Protein AF-0000000076062239 (afdb_homodimer)

pLDDT: mean 83.98, std 13.93, range [42.31, 97.19]

Foldseek 3Di:
DDPVVVLVVVQQVQAAPPVRHGADQWKAFPVGHIHHDPVDDDQADPPPGDGDDDSVGIDGDVVSVVVSVVSCVVVVVD/DDPVVVLVVVQQVQAAPPVRHGEDQWKAFPVGHIHHDPVDDDQADPPPGHGDDDSVGIDGDVVSVVVSVVSCVVVVVD

Organism: Dicentrarchus labrax (NCBI:txid13489)

Radius of gyration: 16.02 Å; Cα contacts (8 Å, |Δi|>4): 212; chains: 2; bounding box: 34×44×34 Å

Secondary structure (DSSP, 8-state):
--HHHHHHHHHHHTB-TTT-SB-SSEEE-TTS-EEE--S---SB-TTT--B---GGG-EE-HHHHHHHHHHHHHHHT-/--HHHHHHHHHHHTB-TTT-SB-SSEEE-TTS-EEE--S---SB-TTT--B---GGG-EE-HHHHHHHHHHHHHHHT-

Nearest PDB structures (foldseek):
  8a58-assembly1_C  TM=8.458E-01  e=6.962E-06  Homo sapiens
  6yxe-assembly1_A-3  TM=8.159E-01  e=4.976E-06  Homo sapiens
  4tkp-assembly1_B  TM=8.690E-01  e=1.559E-05  Macaca mulatta
  6fga-assembly1_E  TM=8.391E-01  e=1.667E-05  Homo sapiens
  5eya-assembly1_G  TM=7.664E-01  e=1.191E-05  Homo sapiens

Structure (mmCIF, N/CA/C/O backbone):
data_AF-0000000076062239-model_v1
#
loop_
_entity.id
_entity.type
_entity.pdbx_description
1 polymer 'RING-type domain-containing protein'
#
loop_
_atom_site.group_PDB
_atom_site.id
_atom_site.type_symbol
_atom_site.label_atom_id
_atom_site.label_alt_id
_atom_site.label_comp_id
_atom_site.label_asym_id
_atom_site.label_entity_id
_atom_site.label_seq_id
_atom_site.pdbx_PDB_ins_code
_atom_site.Cartn_x
_atom_site.Cartn_y
_atom_site.Cartn_z
_atom_site.occupancy
_atom_site.B_iso_or_equiv
_atom_site.auth_seq_id
_atom_site.auth_comp_id
_atom_site.auth_asym_id
_atom_site.auth_atom_id
_atom_site.pdbx_PDB_model_num
ATOM 1 N N . MET A 1 1 ? 0.664 -15.492 -21.109 1 43.06 1 MET A N 1
ATOM 2 C CA . MET A 1 1 ? 1.65 -15.031 -20.141 1 43.06 1 MET A CA 1
ATOM 3 C C . MET A 1 1 ? 1.741 -15.992 -18.969 1 43.06 1 MET A C 1
ATOM 5 O O . MET A 1 1 ? 0.734 -16.281 -18.312 1 43.06 1 MET A O 1
ATOM 9 N N . SER A 1 2 ? 2.752 -16.781 -18.719 1 51.94 2 SER A N 1
ATOM 10 C CA . SER A 1 2 ? 2.834 -17.891 -17.766 1 51.94 2 SER A CA 1
ATOM 11 C C . SER A 1 2 ? 2.561 -17.422 -16.344 1 51.94 2 SER A C 1
ATOM 13 O O . SER A 1 2 ? 2.707 -16.234 -16.047 1 51.94 2 SER A O 1
ATOM 15 N N . LEU A 1 3 ? 1.841 -18.156 -15.703 1 58.84 3 LEU A N 1
ATOM 16 C CA . LEU A 1 3 ? 1.597 -18.016 -14.273 1 58.84 3 LEU A CA 1
ATOM 17 C C . LEU A 1 3 ? 2.795 -17.391 -13.578 1 58.84 3 LEU A C 1
ATOM 19 O O . LEU A 1 3 ? 2.629 -16.531 -12.695 1 58.84 3 LEU A O 1
ATOM 23 N N . SER A 1 4 ? 3.988 -17.766 -14.336 1 67.62 4 SER A N 1
ATOM 24 C CA . SER A 1 4 ? 5.234 -17.328 -13.711 1 67.62 4 SER A CA 1
ATOM 25 C C . SER A 1 4 ? 5.449 -15.828 -13.898 1 67.62 4 SER A C 1
ATOM 27 O O . SER A 1 4 ? 5.922 -15.148 -12.992 1 67.62 4 SER A O 1
ATOM 29 N N . LYS A 1 5 ? 4.891 -15.367 -15.109 1 75.12 5 LYS A N 1
ATOM 30 C CA . LYS A 1 5 ? 5.148 -13.961 -15.406 1 75.12 5 LYS A CA 1
ATOM 31 C C . LYS A 1 5 ? 4.273 -13.047 -14.547 1 75.12 5 LYS A C 1
ATOM 33 O O . LYS A 1 5 ? 4.727 -12 -14.078 1 75.12 5 LYS A O 1
ATOM 38 N N . GLN A 1 6 ? 3.121 -13.523 -14.312 1 71.94 6 GLN A N 1
ATOM 39 C CA . GLN A 1 6 ? 2.182 -12.719 -13.539 1 71.94 6 GLN A CA 1
ATOM 40 C C . GLN A 1 6 ? 2.645 -12.578 -12.094 1 71.94 6 GLN A C 1
ATOM 42 O O . GLN A 1 6 ? 2.588 -11.484 -11.516 1 71.94 6 GLN A O 1
ATOM 47 N N . GLU A 1 7 ? 3.104 -13.703 -11.633 1 78.12 7 GLU A N 1
ATOM 48 C CA . GLU A 1 7 ? 3.625 -13.672 -10.273 1 78.12 7 GLU A CA 1
ATOM 49 C C . GLU A 1 7 ? 4.844 -12.758 -10.164 1 78.12 7 GLU A C 1
ATOM 51 O O . GLU A 1 7 ? 5.031 -12.078 -9.156 1 78.12 7 GLU A O 1
ATOM 56 N N . GLU A 1 8 ? 5.566 -12.742 -11.242 1 85.06 8 GLU A N 1
ATOM 57 C CA . GLU A 1 8 ? 6.766 -11.906 -11.266 1 85.06 8 GLU A CA 1
ATOM 58 C C . GLU A 1 8 ? 6.406 -10.43 -11.266 1 85.06 8 GLU A C 1
ATOM 60 O O . GLU A 1 8 ? 7.109 -9.617 -10.656 1 85.06 8 GLU A O 1
ATOM 65 N N . GLN A 1 9 ? 5.438 -10.117 -11.953 1 85.94 9 GLN A N 1
ATOM 66 C CA . GLN A 1 9 ? 4.996 -8.727 -11.977 1 85.94 9 GLN A CA 1
ATOM 67 C C . GLN A 1 9 ? 4.551 -8.266 -10.594 1 85.94 9 GLN A C 1
ATOM 69 O O . GLN A 1 9 ? 4.875 -7.152 -10.172 1 85.94 9 GLN A O 1
ATOM 74 N N . LEU A 1 10 ? 3.82 -9.117 -9.945 1 89.31 10 LEU A N 1
ATOM 75 C CA . LEU A 1 10 ? 3.377 -8.781 -8.602 1 89.31 10 LEU A CA 1
ATOM 76 C C . LEU A 1 10 ? 4.562 -8.68 -7.645 1 89.31 10 LEU A C 1
ATOM 78 O O . LEU A 1 10 ? 4.625 -7.762 -6.82 1 89.31 10 LEU A O 1
ATOM 82 N N . ALA A 1 11 ? 5.469 -9.57 -7.746 1 91.12 11 ALA A N 1
ATOM 83 C CA . ALA A 1 11 ? 6.672 -9.539 -6.918 1 91.12 11 ALA A CA 1
ATOM 84 C C . ALA A 1 11 ? 7.441 -8.234 -7.121 1 91.12 11 ALA A C 1
ATOM 86 O O . ALA A 1 11 ? 7.973 -7.664 -6.168 1 91.12 11 ALA A O 1
ATOM 87 N N . TYR A 1 12 ? 7.5 -7.848 -8.328 1 93 12 TYR A N 1
ATOM 88 C CA . TYR A 1 12 ? 8.172 -6.59 -8.641 1 93 12 TYR A CA 1
ATOM 89 C C . TYR A 1 12 ? 7.527 -5.426 -7.906 1 93 12 TYR A C 1
ATOM 91 O O . TYR A 1 12 ? 8.219 -4.609 -7.293 1 93 12 TYR A O 1
ATOM 99 N N . GLU A 1 13 ? 6.215 -5.367 -7.918 1 94.06 13 GLU A N 1
ATOM 100 C CA . GLU A 1 13 ? 5.496 -4.285 -7.254 1 94.06 13 GLU A CA 1
ATOM 101 C C . GLU A 1 13 ? 5.648 -4.363 -5.738 1 94.06 13 GLU A C 1
ATOM 103 O O . GLU A 1 13 ? 5.504 -3.359 -5.039 1 94.06 13 GLU A O 1
ATOM 108 N N . LEU A 1 14 ? 5.996 -5.527 -5.281 1 95.94 14 LEU A N 1
ATOM 109 C CA . LEU A 1 14 ? 6.094 -5.73 -3.838 1 95.94 14 LEU A CA 1
ATOM 110 C C . LEU A 1 14 ? 7.547 -5.688 -3.381 1 95.94 14 LEU A C 1
ATOM 112 O O . LEU A 1 14 ? 7.848 -6.008 -2.229 1 95.94 14 LEU A O 1
ATOM 116 N N . SER A 1 15 ? 8.422 -5.27 -4.219 1 96.44 15 SER A N 1
ATOM 117 C CA . SER A 1 15 ? 9.836 -5.203 -3.873 1 96.44 15 SER A CA 1
ATOM 118 C C . SER A 1 15 ? 10.289 -3.764 -3.652 1 96.44 15 SER A C 1
ATOM 120 O O . SER A 1 15 ? 9.867 -2.859 -4.375 1 96.44 15 SER A O 1
ATOM 122 N N . CYS A 1 16 ? 11.07 -3.596 -2.764 1 96.56 16 CYS A N 1
ATOM 123 C CA . CYS A 1 16 ? 11.68 -2.309 -2.459 1 96.56 16 CYS A CA 1
ATOM 124 C C . CYS A 1 16 ? 12.641 -1.889 -3.564 1 96.56 16 CYS A C 1
ATOM 126 O O . CYS A 1 16 ? 13.492 -2.676 -3.986 1 96.56 16 CYS A O 1
ATOM 128 N N . PRO A 1 17 ? 12.539 -0.678 -3.984 1 94.31 17 PRO A N 1
ATOM 129 C CA . PRO A 1 17 ? 13.422 -0.233 -5.062 1 94.31 17 PRO A CA 1
ATOM 130 C C . PRO A 1 17 ? 14.867 -0.071 -4.609 1 94.31 17 PRO A C 1
ATOM 132 O O . PRO A 1 17 ? 15.773 0.023 -5.441 1 94.31 17 PRO A O 1
ATOM 135 N N . ILE A 1 18 ? 15.102 -0.038 -3.406 1 92.44 18 ILE A N 1
ATOM 136 C CA . ILE A 1 18 ? 16.453 0.207 -2.895 1 92.44 18 ILE A CA 1
ATOM 137 C C . ILE A 1 18 ? 17.156 -1.122 -2.662 1 92.44 18 ILE A C 1
ATOM 139 O O . ILE A 1 18 ? 18.25 -1.349 -3.188 1 92.44 18 ILE A O 1
ATOM 143 N N . CYS A 1 19 ? 1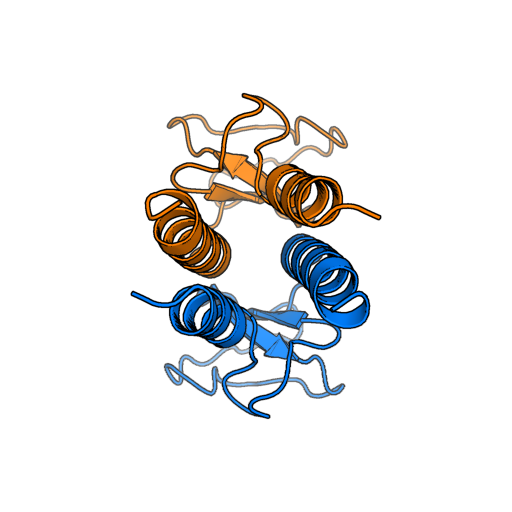6.562 -2.012 -1.887 1 93.44 19 CYS A N 1
ATOM 144 C CA . CYS A 1 19 ? 17.25 -3.246 -1.534 1 93.44 19 CYS A CA 1
ATOM 145 C C . CYS A 1 19 ? 16.891 -4.367 -2.506 1 93.44 19 CYS A C 1
ATOM 147 O O . CYS A 1 19 ? 17.547 -5.414 -2.516 1 93.44 19 CYS A O 1
ATOM 149 N N . LEU A 1 20 ? 15.836 -4.184 -3.262 1 94.31 20 LEU A N 1
ATOM 150 C CA . LEU A 1 20 ? 15.375 -5.09 -4.312 1 94.31 20 LEU A CA 1
ATOM 151 C C . LEU A 1 20 ? 14.844 -6.387 -3.715 1 94.31 20 LEU A C 1
ATOM 153 O O . LEU A 1 20 ? 14.812 -7.418 -4.391 1 94.31 20 LEU A O 1
ATOM 157 N N . GLN A 1 21 ? 14.453 -6.383 -2.49 1 95.81 21 GLN A N 1
ATOM 158 C CA . GLN A 1 21 ? 13.75 -7.461 -1.809 1 95.81 21 GLN A CA 1
ATOM 159 C C . GLN A 1 21 ? 12.312 -7.059 -1.476 1 95.81 21 GLN A C 1
ATOM 161 O O . GLN A 1 21 ? 11.953 -5.883 -1.571 1 95.81 21 GLN A O 1
ATOM 166 N N . LEU A 1 22 ? 11.555 -8.102 -1.132 1 96 22 LEU A N 1
ATOM 167 C CA . LEU A 1 22 ? 10.234 -7.77 -0.624 1 96 22 LEU A CA 1
ATOM 168 C C . LEU A 1 22 ? 10.328 -6.793 0.544 1 96 22 LEU A C 1
ATOM 170 O O . LEU A 1 22 ? 11.203 -6.93 1.402 1 96 22 LEU A O 1
ATOM 174 N N . TYR A 1 23 ? 9.391 -5.867 0.479 1 96.31 23 TYR A N 1
ATOM 175 C CA . TYR A 1 23 ? 9.414 -4.84 1.515 1 96.31 23 TYR A CA 1
ATOM 176 C C . TYR A 1 23 ? 9.422 -5.469 2.904 1 96.31 23 TYR A C 1
ATOM 178 O O . TYR A 1 23 ? 8.7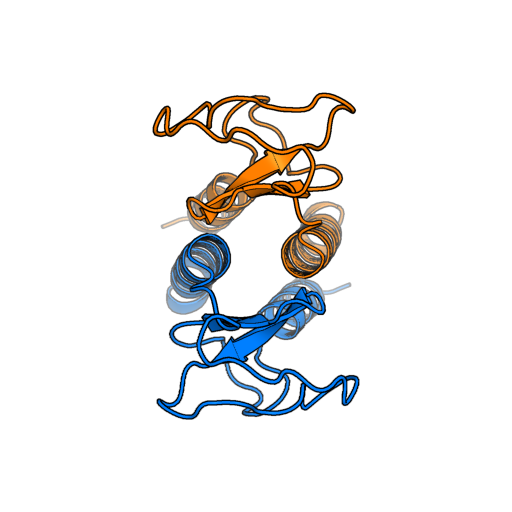19 -6.441 3.158 1 96.31 23 TYR A O 1
ATOM 186 N N . SER A 1 24 ? 10.289 -4.91 3.742 1 94.56 24 SER A N 1
ATOM 187 C CA . SER A 1 24 ? 10.328 -5.215 5.168 1 94.56 24 SER A CA 1
ATOM 188 C C . SER A 1 24 ? 10.117 -3.959 6.008 1 94.56 24 SER A C 1
ATOM 190 O O . SER A 1 24 ? 10.93 -3.031 5.957 1 94.56 24 SER A O 1
ATOM 192 N N . ASP A 1 25 ? 8.945 -3.992 6.754 1 93.88 25 ASP A N 1
ATOM 193 C CA . ASP A 1 25 ? 8.57 -2.824 7.543 1 93.88 25 ASP A CA 1
ATOM 194 C C . ASP A 1 25 ? 8.562 -1.56 6.688 1 93.88 25 ASP A C 1
ATOM 196 O O . ASP A 1 25 ? 9.305 -0.614 6.961 1 93.88 25 ASP A O 1
ATOM 200 N N . PRO A 1 26 ? 7.734 -1.536 5.68 1 94.94 26 PRO A N 1
ATOM 201 C CA . PRO A 1 26 ? 7.777 -0.429 4.723 1 94.94 26 PRO A CA 1
ATOM 202 C C . PRO A 1 26 ? 7.258 0.881 5.312 1 94.94 26 PRO A C 1
ATOM 204 O O . PRO A 1 26 ? 6.359 0.87 6.156 1 94.94 26 PRO A O 1
ATOM 207 N N . VAL A 1 27 ? 7.84 1.954 4.863 1 92.56 27 VAL A N 1
ATOM 208 C CA . VAL A 1 27 ? 7.418 3.311 5.195 1 92.56 27 VAL A CA 1
ATOM 209 C C . VAL A 1 27 ? 7.141 4.094 3.916 1 92.56 27 VAL A C 1
ATOM 211 O O . VAL A 1 27 ? 7.613 3.725 2.838 1 92.56 27 VAL A O 1
ATOM 214 N N . VAL A 1 28 ? 6.277 5.082 4.078 1 91.25 28 VAL A N 1
ATOM 215 C CA . VAL A 1 28 ? 5.953 5.93 2.938 1 91.25 28 VAL A CA 1
ATOM 216 C C . VAL A 1 28 ? 6.367 7.371 3.232 1 91.25 28 VAL A C 1
ATOM 218 O O . VAL A 1 28 ? 6.191 7.859 4.352 1 91.25 28 VAL A O 1
ATOM 221 N N . LEU A 1 29 ? 6.969 7.996 2.188 1 88.69 29 LEU A N 1
ATOM 222 C CA . LEU A 1 29 ? 7.328 9.406 2.252 1 88.69 29 LEU A CA 1
ATOM 223 C C . LEU A 1 29 ? 6.18 10.289 1.767 1 88.69 29 LEU A C 1
ATOM 225 O O . LEU A 1 29 ? 5.246 9.797 1.127 1 88.69 29 LEU A O 1
ATOM 229 N N . PRO A 1 30 ? 6.238 11.57 2.027 1 86.62 30 PRO A N 1
ATOM 230 C CA . PRO A 1 30 ? 5.168 12.461 1.581 1 86.62 30 PRO A CA 1
ATOM 231 C C . PRO A 1 30 ? 5.012 12.484 0.062 1 86.62 30 PRO A C 1
ATOM 233 O O . PRO A 1 30 ? 3.92 12.758 -0.445 1 86.62 30 PRO A O 1
ATOM 236 N N . CYS A 1 31 ? 6.055 12.086 -0.692 1 89.25 31 CYS A N 1
ATOM 237 C CA . CYS A 1 31 ? 5.98 12.07 -2.148 1 89.25 31 CYS A CA 1
ATOM 238 C C . CYS A 1 31 ? 5.242 10.828 -2.645 1 89.25 31 CYS A C 1
ATOM 240 O O . CYS A 1 31 ? 4.926 10.719 -3.83 1 89.25 31 CYS A O 1
ATOM 242 N N . GLY A 1 32 ? 5.047 9.852 -1.722 1 90.62 32 GLY A N 1
ATOM 243 C CA . GLY A 1 32 ? 4.285 8.664 -2.088 1 90.62 32 GLY A CA 1
ATOM 244 C C . GLY A 1 32 ? 5.152 7.441 -2.305 1 90.62 32 GLY A C 1
ATOM 245 O O . GLY A 1 32 ? 4.648 6.324 -2.393 1 90.62 32 GLY A O 1
ATOM 246 N N . HIS A 1 33 ? 6.492 7.594 -2.299 1 92.56 33 HIS A N 1
ATOM 247 C CA . HIS A 1 33 ? 7.363 6.445 -2.518 1 92.56 33 HIS A CA 1
ATOM 248 C C . HIS A 1 33 ? 7.566 5.656 -1.229 1 92.56 33 HIS A C 1
ATOM 250 O O . HIS A 1 33 ? 7.637 6.238 -0.144 1 92.56 33 HIS A O 1
ATOM 256 N N . ASN A 1 34 ? 7.73 4.363 -1.34 1 93.5 34 ASN A N 1
ATOM 257 C CA . ASN A 1 34 ? 7.855 3.436 -0.222 1 93.5 34 ASN A CA 1
ATOM 258 C C . ASN A 1 34 ? 9.227 2.773 -0.194 1 93.5 34 ASN A C 1
ATOM 260 O O . ASN A 1 34 ? 9.797 2.467 -1.244 1 93.5 34 ASN A O 1
ATOM 264 N N . TYR A 1 35 ? 9.719 2.561 0.957 1 93.69 35 TYR A N 1
ATOM 265 C CA . TYR A 1 35 ? 10.977 1.843 1.159 1 93.69 35 TYR A CA 1
ATOM 266 C C . TYR A 1 35 ? 10.969 1.109 2.494 1 93.69 35 TYR A C 1
ATOM 268 O O . TYR A 1 35 ? 10.117 1.36 3.348 1 93.69 35 TYR A O 1
ATOM 276 N N . CYS A 1 36 ? 11.859 0.214 2.643 1 94.56 36 CYS A N 1
ATOM 277 C CA . CYS A 1 36 ? 12.023 -0.457 3.928 1 94.56 36 CYS A CA 1
ATOM 278 C C . CYS A 1 36 ? 12.547 0.509 4.984 1 94.56 36 CYS A C 1
ATOM 280 O O . CYS A 1 36 ? 13.414 1.336 4.707 1 94.56 36 CYS A O 1
ATOM 282 N N . GLN A 1 37 ? 11.914 0.307 6.184 1 88.44 37 GLN A N 1
ATOM 283 C CA . GLN A 1 37 ? 12.453 1.087 7.297 1 88.44 37 GLN A CA 1
ATOM 284 C C . GLN A 1 37 ? 13.789 0.525 7.766 1 88.44 37 GLN A C 1
ATOM 286 O O . GLN A 1 37 ? 13.875 -0.641 8.156 1 88.44 37 GLN A O 1
ATOM 291 N N . ASN A 1 38 ? 14.828 1.251 7.648 1 82.62 38 ASN A N 1
ATOM 292 C CA . ASN A 1 38 ? 16.141 0.805 8.094 1 82.62 38 ASN A CA 1
ATOM 293 C C . ASN A 1 38 ? 16.688 1.694 9.203 1 82.62 38 ASN A C 1
ATOM 295 O O . ASN A 1 38 ? 17.906 1.747 9.422 1 82.62 38 ASN A O 1
ATOM 299 N N . GLY A 1 39 ? 15.727 2.219 9.961 1 73.31 39 GLY A N 1
ATOM 300 C CA . GLY A 1 39 ? 16.172 3.051 11.07 1 73.31 39 GLY A CA 1
ATOM 301 C C . GLY A 1 39 ? 16.703 4.398 10.633 1 73.31 39 GLY A C 1
ATOM 302 O O . GLY A 1 39 ? 17.062 5.234 11.469 1 73.31 39 GLY A O 1
ATOM 303 N N . GLN A 1 40 ? 16.812 4.641 9.375 1 67.69 40 GLN A N 1
ATOM 304 C CA . GLN A 1 40 ? 17.391 5.895 8.898 1 67.69 40 GLN A CA 1
ATOM 305 C C . GLN A 1 40 ? 16.297 6.875 8.469 1 67.69 40 GLN A C 1
ATOM 307 O O . GLN A 1 40 ? 15.234 6.461 8.008 1 67.69 40 GLN A O 1
ATOM 312 N N . THR A 1 41 ? 16.531 8.047 8.883 1 70.5 41 THR A N 1
ATOM 313 C CA . THR A 1 41 ? 15.734 9.133 8.312 1 70.5 41 THR A CA 1
ATOM 314 C C . THR A 1 41 ? 16.234 9.484 6.91 1 70.5 41 THR A C 1
ATOM 316 O O . THR A 1 41 ? 17.438 9.508 6.664 1 70.5 41 THR A O 1
ATOM 319 N N . LEU A 1 42 ? 15.336 9.398 5.977 1 75.75 42 LEU A N 1
ATOM 320 C CA . LEU A 1 42 ? 15.695 9.781 4.617 1 75.75 42 LEU A CA 1
ATOM 321 C C . LEU A 1 42 ? 15.367 11.25 4.359 1 75.75 42 LEU A C 1
ATOM 323 O O . LEU A 1 42 ? 14.195 11.609 4.215 1 75.75 42 LEU A O 1
ATOM 327 N N . PRO A 1 43 ? 16.422 12.102 4.34 1 78.88 43 PRO A N 1
ATOM 328 C CA . PRO A 1 43 ? 16.156 13.516 4.086 1 78.88 43 PRO A CA 1
ATOM 329 C C . PRO A 1 43 ? 15.594 13.773 2.689 1 78.88 43 PRO A C 1
ATOM 331 O O . PRO A 1 43 ? 15.062 14.852 2.422 1 78.88 43 PRO A O 1
ATOM 334 N N . ARG A 1 44 ? 15.852 12.93 1.867 1 88.25 44 ARG A N 1
ATOM 335 C CA . ARG A 1 44 ? 15.359 13.016 0.496 1 88.25 44 ARG A CA 1
ATOM 336 C C . ARG A 1 44 ? 14.852 11.664 0.007 1 88.25 44 ARG A C 1
ATOM 338 O O . ARG A 1 44 ? 15.391 10.617 0.385 1 88.25 44 ARG A O 1
ATOM 345 N N . CYS A 1 45 ? 13.883 11.773 -0.819 1 92 45 CYS A N 1
ATOM 346 C CA . CYS A 1 45 ? 13.406 10.531 -1.416 1 92 45 CYS A CA 1
ATOM 347 C C . CYS A 1 45 ? 14.461 9.93 -2.34 1 92 45 CYS A C 1
ATOM 349 O O . CYS A 1 45 ? 14.945 10.602 -3.256 1 92 45 CYS A O 1
ATOM 351 N N . PRO A 1 46 ? 14.805 8.758 -2.215 1 90.5 46 PRO A N 1
ATOM 352 C CA . PRO A 1 46 ? 15.828 8.141 -3.062 1 90.5 46 PRO A CA 1
ATOM 353 C C . PRO A 1 46 ? 15.375 7.988 -4.516 1 90.5 46 PRO A C 1
ATOM 355 O O . PRO A 1 46 ? 16.203 7.82 -5.41 1 90.5 46 PRO A O 1
ATOM 358 N N . GLU A 1 47 ? 14.125 8.023 -4.762 1 92.44 47 GLU A N 1
ATOM 359 C CA . GLU A 1 47 ? 13.609 7.801 -6.113 1 92.44 47 GLU A CA 1
ATOM 360 C C . GLU A 1 47 ? 13.422 9.117 -6.859 1 92.44 47 GLU A C 1
ATOM 362 O O . GLU A 1 47 ? 13.977 9.312 -7.945 1 92.44 47 GLU A O 1
ATOM 367 N N . CYS A 1 48 ? 12.734 10.062 -6.242 1 94.19 48 CYS A N 1
ATOM 368 C CA . CYS A 1 48 ? 12.406 11.281 -6.973 1 94.19 48 CYS A CA 1
ATOM 369 C C . CYS A 1 48 ? 13.273 12.445 -6.496 1 94.19 48 CYS A C 1
ATOM 371 O O . CYS A 1 48 ? 13.227 13.531 -7.078 1 94.19 48 CYS A O 1
ATOM 373 N N . ARG A 1 49 ? 13.906 12.359 -5.293 1 92.06 49 ARG A N 1
ATOM 374 C CA . ARG A 1 49 ? 14.906 13.273 -4.75 1 92.06 49 ARG A CA 1
ATOM 375 C C . ARG A 1 49 ? 14.25 14.477 -4.082 1 92.06 49 ARG A C 1
ATOM 377 O O . ARG A 1 49 ? 14.906 15.477 -3.797 1 92.06 49 ARG A O 1
ATOM 384 N N . LYS A 1 50 ? 12.977 14.359 -3.932 1 91.88 50 LYS A N 1
ATOM 385 C CA . LYS A 1 50 ? 12.32 15.422 -3.172 1 91.88 50 LYS A CA 1
ATOM 386 C C . LYS A 1 50 ? 12.859 15.492 -1.747 1 91.88 50 LYS A C 1
ATOM 388 O O . LYS A 1 50 ? 13.055 14.461 -1.101 1 91.88 50 LYS A O 1
ATOM 393 N N . GLU A 1 51 ? 13.055 16.719 -1.265 1 90.19 51 GLU A N 1
ATOM 394 C CA . GLU A 1 51 ? 13.609 16.938 0.067 1 90.19 51 GLU A CA 1
ATOM 395 C C . GLU A 1 51 ? 12.508 17.125 1.104 1 90.19 51 GLU A C 1
ATOM 397 O O . GLU A 1 51 ? 11.469 17.719 0.81 1 90.19 51 GLU A O 1
ATOM 402 N N . TYR A 1 52 ? 12.914 16.609 2.299 1 83.5 52 TYR A N 1
ATOM 403 C CA . TYR A 1 52 ? 11.961 16.734 3.395 1 83.5 52 TYR A CA 1
ATOM 404 C C . TYR A 1 52 ? 12.648 17.25 4.656 1 83.5 52 TYR A C 1
ATOM 406 O O . TYR A 1 52 ? 13.82 16.969 4.887 1 83.5 52 TYR A O 1
ATOM 414 N N . GLN A 1 53 ? 12.312 18.141 5.34 1 72.19 53 GLN A N 1
ATOM 415 C CA . GLN A 1 53 ? 12.984 18.797 6.465 1 72.19 53 GLN A CA 1
ATOM 416 C C . GLN A 1 53 ? 12.633 18.109 7.781 1 72.19 53 GLN A C 1
ATOM 418 O O . GLN A 1 53 ? 13.406 18.156 8.742 1 72.19 53 GLN A O 1
ATOM 423 N N . GLY A 1 54 ? 11.664 17.172 7.93 1 60.47 54 GLY A N 1
ATOM 424 C CA . GLY A 1 54 ? 11.258 16.703 9.25 1 60.47 54 GLY A CA 1
ATOM 425 C C . GLY A 1 54 ? 11.023 15.203 9.297 1 60.47 54 GLY A C 1
ATOM 426 O O . GLY A 1 54 ? 10.828 14.562 8.266 1 60.47 54 GLY A O 1
ATOM 427 N N . VAL A 1 55 ? 11.531 14.594 10.477 1 56.38 55 VAL A N 1
ATOM 428 C CA . VAL A 1 55 ? 11.391 13.18 10.82 1 56.38 55 VAL A CA 1
ATOM 429 C C . VAL A 1 55 ? 9.961 12.719 10.547 1 56.38 55 VAL A C 1
ATOM 431 O O . VAL A 1 55 ? 9.734 11.57 10.156 1 56.38 55 VAL A O 1
ATOM 434 N N . GLU A 1 56 ? 9.094 13.633 10.805 1 59.69 56 GLU A N 1
ATOM 435 C CA . GLU A 1 56 ? 7.668 13.336 10.797 1 59.69 56 GLU A CA 1
ATOM 436 C C . GLU A 1 56 ? 7.203 12.922 9.398 1 59.69 56 GLU A C 1
ATOM 438 O O . GLU A 1 56 ? 6.023 12.633 9.195 1 59.69 56 GLU A O 1
ATOM 443 N N . THR A 1 57 ? 8.305 12.484 8.523 1 65.94 57 THR A N 1
ATOM 444 C CA . THR A 1 57 ? 7.922 12.398 7.121 1 65.94 57 THR A CA 1
ATOM 445 C C . THR A 1 57 ? 7.738 10.938 6.703 1 65.94 57 THR A C 1
ATOM 447 O O . THR A 1 57 ? 7.289 10.664 5.59 1 65.94 57 THR A O 1
ATOM 450 N N . LEU A 1 58 ? 8.062 10.117 7.699 1 78.31 58 LEU A N 1
ATOM 451 C CA . LEU A 1 58 ? 7.883 8.711 7.34 1 78.31 58 LEU A CA 1
ATOM 452 C C . LEU A 1 58 ? 6.684 8.117 8.07 1 78.31 58 LEU A C 1
ATOM 454 O O . LEU A 1 58 ? 6.508 8.336 9.266 1 78.31 58 LEU A O 1
ATOM 458 N N . GLN A 1 59 ? 5.809 7.527 7.387 1 84.12 59 GLN A N 1
ATOM 459 C CA . GLN A 1 59 ? 4.688 6.793 7.973 1 84.12 59 GLN A CA 1
ATOM 460 C C . GLN A 1 59 ? 4.746 5.316 7.594 1 84.12 59 GLN A C 1
ATOM 462 O O . GLN A 1 59 ? 5.027 4.973 6.441 1 84.12 59 GLN A O 1
ATOM 467 N N . LYS A 1 60 ? 4.566 4.531 8.695 1 90.25 60 LYS A N 1
ATOM 468 C CA . LYS A 1 60 ? 4.484 3.1 8.414 1 90.25 60 LYS A CA 1
ATOM 469 C C . LYS A 1 60 ? 3.371 2.803 7.41 1 90.25 60 LYS A C 1
ATOM 471 O O . LYS A 1 60 ? 2.283 3.377 7.496 1 90.25 60 LYS A O 1
ATOM 476 N N . ASN A 1 61 ? 3.711 2.041 6.48 1 93.69 61 ASN A N 1
ATOM 477 C CA . ASN A 1 61 ? 2.709 1.579 5.527 1 93.69 61 ASN A CA 1
ATOM 478 C C . ASN A 1 61 ? 2.156 0.21 5.914 1 93.69 61 ASN A C 1
ATOM 480 O O . ASN A 1 61 ? 2.584 -0.812 5.375 1 93.69 61 ASN A O 1
ATOM 484 N N . PHE A 1 62 ? 1.145 0.172 6.73 1 94.06 62 PHE A N 1
ATOM 485 C CA . PHE A 1 62 ? 0.602 -1.059 7.293 1 94.06 62 PHE A CA 1
ATOM 486 C C . PHE A 1 62 ? -0.053 -1.907 6.211 1 94.06 62 PHE A C 1
ATOM 488 O O . PHE A 1 62 ? 0.055 -3.135 6.227 1 94.06 62 PHE A O 1
ATOM 495 N N . LYS A 1 63 ? -0.695 -1.202 5.395 1 96.25 63 LYS A N 1
ATOM 496 C CA . LYS A 1 63 ? -1.375 -1.936 4.328 1 96.25 63 LYS A CA 1
ATOM 497 C C . LYS A 1 63 ? -0.378 -2.699 3.463 1 96.25 63 LYS A C 1
ATOM 499 O O . LYS A 1 63 ? -0.594 -3.869 3.143 1 96.25 63 LYS A O 1
ATOM 504 N N . LEU A 1 64 ? 0.695 -2.012 3.102 1 97.12 64 LEU A N 1
ATOM 505 C CA . LEU A 1 64 ? 1.731 -2.666 2.311 1 97.12 64 LEU A CA 1
ATOM 506 C C . LEU A 1 64 ? 2.301 -3.871 3.051 1 97.12 64 LEU A C 1
ATOM 508 O O . LEU A 1 64 ? 2.535 -4.922 2.449 1 97.12 64 LEU A O 1
ATOM 512 N N . ASN A 1 65 ? 2.469 -3.74 4.277 1 95.62 65 ASN A N 1
ATOM 513 C CA . ASN A 1 65 ? 2.938 -4.859 5.086 1 95.62 65 ASN A CA 1
ATOM 514 C C . ASN A 1 65 ? 1.967 -6.035 5.035 1 95.62 65 ASN A C 1
ATOM 516 O O . ASN A 1 65 ? 2.383 -7.18 4.863 1 95.62 65 ASN A O 1
ATOM 520 N N . CYS A 1 66 ? 0.695 -5.789 5.141 1 95.06 66 CYS A N 1
ATOM 521 C CA . CYS A 1 66 ? -0.315 -6.84 5.09 1 95.06 66 CYS A CA 1
ATOM 522 C C . CYS A 1 66 ? -0.289 -7.555 3.742 1 95.06 66 CYS A C 1
ATOM 524 O O . CYS A 1 66 ? -0.393 -8.781 3.682 1 95.06 66 CYS A O 1
ATOM 526 N N . ILE A 1 67 ? -0.151 -6.758 2.812 1 95.44 67 ILE A N 1
ATOM 527 C CA . ILE A 1 67 ? -0.151 -7.312 1.465 1 95.44 67 ILE A CA 1
ATOM 528 C C . ILE A 1 67 ? 1.044 -8.25 1.294 1 95.44 67 ILE A C 1
ATOM 530 O O . ILE A 1 67 ? 0.904 -9.352 0.762 1 95.44 67 ILE A O 1
ATOM 534 N N . ILE A 1 68 ? 2.174 -7.762 1.709 1 94.94 68 ILE A N 1
ATOM 535 C CA . ILE A 1 68 ? 3.395 -8.547 1.598 1 94.94 68 ILE A CA 1
ATOM 536 C C . ILE A 1 68 ? 3.227 -9.867 2.35 1 94.94 68 ILE A C 1
ATOM 538 O O . ILE A 1 68 ? 3.611 -10.93 1.851 1 94.94 68 ILE A O 1
ATOM 542 N N . GLU A 1 69 ? 2.711 -9.812 3.518 1 92.56 69 GLU A N 1
ATOM 543 C CA . GLU A 1 69 ? 2.48 -11.023 4.297 1 92.56 69 GLU A CA 1
ATOM 544 C C . GLU A 1 69 ? 1.535 -11.977 3.57 1 92.56 69 GLU A C 1
ATOM 546 O O . GLU A 1 69 ? 1.748 -13.195 3.57 1 92.56 69 GLU A O 1
ATOM 551 N N . GLY A 1 70 ? 0.55 -11.445 3.02 1 90.19 70 GLY A N 1
ATOM 552 C CA . GLY A 1 70 ? -0.341 -12.25 2.199 1 90.19 70 GLY A CA 1
ATOM 553 C C . GLY A 1 70 ? 0.36 -12.914 1.026 1 90.19 70 GLY A C 1
ATOM 554 O O . GLY A 1 70 ? 0.116 -14.086 0.729 1 90.19 70 GLY A O 1
ATOM 555 N N . PHE A 1 71 ? 1.181 -12.172 0.385 1 90.19 71 PHE A N 1
ATOM 556 C CA . PHE A 1 71 ? 1.928 -12.672 -0.764 1 90.19 71 PHE A CA 1
ATOM 557 C C . PHE A 1 71 ? 2.891 -13.773 -0.347 1 90.19 71 PHE A C 1
ATOM 559 O O . PHE A 1 71 ? 2.992 -14.805 -1.021 1 90.19 71 PHE A O 1
ATOM 566 N N . ARG A 1 72 ? 3.57 -13.562 0.782 1 88.19 72 ARG A N 1
ATOM 567 C CA . ARG A 1 72 ? 4.496 -14.562 1.311 1 88.19 72 ARG A CA 1
ATOM 568 C C . ARG A 1 72 ? 3.777 -15.875 1.603 1 88.19 72 ARG A C 1
ATOM 570 O O . ARG A 1 72 ? 4.332 -16.953 1.384 1 88.19 72 ARG A O 1
ATOM 577 N N . ALA A 1 73 ? 2.613 -15.773 2.039 1 82.81 73 ALA A N 1
ATOM 578 C CA . ALA A 1 73 ? 1.832 -16.953 2.393 1 82.81 73 ALA A CA 1
ATOM 579 C C . ALA A 1 73 ? 1.453 -17.75 1.148 1 82.81 73 ALA A C 1
ATOM 581 O O . ALA A 1 73 ? 1.278 -18.969 1.215 1 82.81 73 ALA A O 1
ATOM 582 N N . THR A 1 74 ? 1.275 -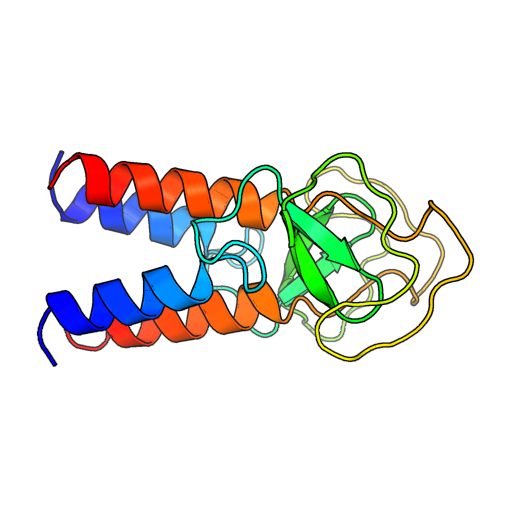17.062 0.008 1 74.44 74 THR A N 1
ATOM 583 C CA . THR A 1 74 ? 0.916 -17.734 -1.238 1 74.44 74 THR A CA 1
ATOM 584 C C . THR A 1 74 ? 2.127 -18.438 -1.846 1 74.44 74 THR A C 1
ATOM 586 O O . THR A 1 74 ? 1.985 -19.453 -2.527 1 74.44 74 THR A O 1
ATOM 589 N N . ASN A 1 75 ? 3.305 -17.812 -1.782 1 68.62 75 ASN A N 1
ATOM 590 C CA . ASN A 1 75 ? 4.488 -18.359 -2.438 1 68.62 75 ASN A CA 1
ATOM 591 C C . ASN A 1 75 ? 5.227 -19.344 -1.535 1 68.62 75 ASN A C 1
ATOM 593 O O . ASN A 1 75 ? 6.055 -20.125 -2.008 1 68.62 75 ASN A O 1
ATOM 597 N N . LEU A 1 76 ? 5.238 -19.172 -0.288 1 59.44 76 LEU A N 1
ATOM 598 C CA . LEU A 1 76 ? 5.844 -20.203 0.554 1 59.44 76 LEU A CA 1
ATOM 599 C C . LEU A 1 76 ? 5.215 -21.562 0.279 1 59.44 76 LEU A C 1
ATOM 601 O O . LEU A 1 76 ? 5.891 -22.594 0.377 1 59.44 76 LEU A O 1
ATOM 605 N N . SER A 1 77 ? 3.893 -21.594 -0.001 1 48.41 77 SER A N 1
ATOM 606 C CA . SER A 1 77 ? 3.326 -22.922 -0.201 1 48.41 77 SER A CA 1
ATOM 607 C C . SER A 1 77 ? 3.621 -23.438 -1.604 1 48.41 77 SER A C 1
ATOM 609 O O . SER A 1 77 ? 3.229 -24.562 -1.953 1 48.41 77 SER A O 1
ATOM 611 N N . SER A 1 78 ? 4.125 -22.656 -2.461 1 42.84 78 SER A N 1
ATOM 612 C CA . SER A 1 78 ? 4.477 -23.344 -3.701 1 42.84 78 SER A CA 1
ATOM 613 C C . SER A 1 78 ? 5.875 -23.938 -3.621 1 42.84 78 SER A C 1
ATOM 615 O O . SER A 1 78 ? 6.766 -23.375 -2.988 1 42.84 78 SER A O 1
ATOM 617 N N . MET B 1 1 ? -2.965 -26.156 1.259 1 42.31 1 MET B N 1
ATOM 618 C CA . MET B 1 1 ? -3.777 -24.953 1.126 1 42.31 1 MET B CA 1
ATOM 619 C C . MET B 1 1 ? -3.912 -24.547 -0.337 1 42.31 1 MET B C 1
ATOM 621 O O . MET B 1 1 ? -2.91 -24.297 -1.012 1 42.31 1 MET B O 1
ATOM 625 N N . SER B 1 2 ? -4.98 -24.719 -1.052 1 51.06 2 SER B N 1
ATOM 626 C CA . SER B 1 2 ? -5.133 -24.656 -2.502 1 51.06 2 SER B CA 1
ATOM 627 C C . SER B 1 2 ? -4.738 -23.297 -3.043 1 51.06 2 SER B C 1
ATOM 629 O O . SER B 1 2 ? -4.758 -22.297 -2.311 1 51.06 2 SER B O 1
ATOM 631 N N . LEU B 1 3 ? -4.016 -23.328 -4.051 1 58 3 LEU B N 1
ATOM 632 C CA . LEU B 1 3 ? -3.688 -22.156 -4.863 1 58 3 LEU B CA 1
ATOM 633 C C . LEU B 1 3 ? -4.766 -21.094 -4.742 1 58 3 LEU B C 1
ATOM 635 O O . LEU B 1 3 ? -4.457 -19.906 -4.648 1 58 3 LEU B O 1
ATOM 639 N N . SER B 1 4 ? -6.023 -21.797 -4.473 1 67.44 4 SER B N 1
ATOM 640 C CA . SER B 1 4 ? -7.188 -20.922 -4.469 1 67.44 4 SER B CA 1
ATOM 641 C C . SER B 1 4 ? -7.262 -20.109 -3.184 1 67.44 4 SER B C 1
ATOM 643 O O . SER B 1 4 ? -7.613 -18.922 -3.209 1 67.44 4 SER B O 1
ATOM 645 N N . LYS B 1 5 ? -6.719 -20.781 -2.086 1 75.5 5 LYS B N 1
ATOM 646 C CA . LYS B 1 5 ? -6.848 -20.094 -0.803 1 75.5 5 LYS B CA 1
ATOM 647 C C . LYS B 1 5 ? -5.844 -18.953 -0.687 1 75.5 5 LYS B C 1
ATOM 649 O O . LYS B 1 5 ? -6.168 -17.891 -0.161 1 75.5 5 LYS B O 1
ATOM 654 N N . GLN B 1 6 ? -4.723 -19.188 -1.238 1 72.5 6 GLN B N 1
ATOM 655 C CA . GLN B 1 6 ? -3.668 -18.188 -1.154 1 72.5 6 GLN B CA 1
ATOM 656 C C . GLN B 1 6 ? -4.031 -16.938 -1.952 1 72.5 6 GLN B C 1
ATOM 658 O O . GLN B 1 6 ? -3.84 -15.82 -1.479 1 72.5 6 GLN B O 1
ATOM 663 N N . GLU B 1 7 ? -4.562 -17.25 -3.098 1 78.38 7 GLU B N 1
ATOM 664 C CA . GLU B 1 7 ? -5.004 -16.125 -3.924 1 78.38 7 GLU B CA 1
ATOM 665 C C . GLU B 1 7 ? -6.117 -15.344 -3.238 1 78.38 7 GLU B C 1
ATOM 667 O O . GLU B 1 7 ? -6.188 -14.125 -3.359 1 78.38 7 GLU B O 1
ATOM 672 N N . GLU B 1 8 ? -6.902 -16.078 -2.51 1 85.06 8 GLU B N 1
ATOM 673 C CA . GLU B 1 8 ? -8.016 -15.453 -1.804 1 85.06 8 GLU B CA 1
ATOM 674 C C . GLU B 1 8 ? -7.512 -14.547 -0.683 1 85.06 8 GLU B C 1
ATOM 676 O O . GLU B 1 8 ? -8.094 -13.492 -0.42 1 85.06 8 GLU B O 1
ATOM 681 N N . GLN B 1 9 ? -6.543 -14.977 -0.047 1 85.94 9 GLN B N 1
ATOM 682 C CA . GLN B 1 9 ? -5.965 -14.164 1.019 1 85.94 9 GLN B CA 1
ATOM 683 C C . GLN B 1 9 ? -5.402 -12.852 0.469 1 85.94 9 GLN B C 1
ATOM 685 O O . GLN B 1 9 ? -5.594 -11.789 1.065 1 85.94 9 GLN B O 1
ATOM 690 N N . LEU B 1 10 ? -4.723 -12.977 -0.623 1 89.44 10 LEU B N 1
ATOM 691 C CA . LEU B 1 10 ? -4.176 -11.773 -1.244 1 89.44 10 LEU B CA 1
ATOM 692 C C . LEU B 1 10 ? -5.293 -10.852 -1.724 1 89.44 10 LEU B C 1
ATOM 694 O O . LEU B 1 10 ? -5.219 -9.633 -1.547 1 89.44 10 LEU B O 1
ATOM 698 N N . ALA B 1 11 ? -6.301 -11.406 -2.311 1 91.19 11 ALA B N 1
ATOM 699 C CA . ALA B 1 11 ? -7.449 -10.617 -2.758 1 91.19 11 ALA B CA 1
ATOM 700 C C . ALA B 1 11 ? -8.094 -9.875 -1.591 1 91.19 11 ALA B C 1
ATOM 702 O O . ALA B 1 11 ? -8.516 -8.727 -1.738 1 91.19 11 ALA B O 1
ATOM 703 N N . TYR B 1 12 ? -8.172 -10.555 -0.518 1 93 12 TYR B N 1
ATOM 704 C CA . TYR B 1 12 ? -8.734 -9.938 0.676 1 93 12 TYR B CA 1
ATOM 705 C C . TYR B 1 12 ? -7.938 -8.695 1.07 1 93 12 TYR B C 1
ATOM 707 O O . TYR B 1 12 ? -8.516 -7.641 1.342 1 93 12 TYR B O 1
ATOM 715 N N . GLU B 1 13 ? -6.629 -8.805 1.063 1 94.12 13 GLU B N 1
ATOM 716 C CA . GLU B 1 13 ? -5.766 -7.684 1.435 1 94.12 13 GLU B CA 1
ATOM 717 C C . GLU B 1 13 ? -5.859 -6.555 0.412 1 94.12 13 GLU B C 1
ATOM 719 O O . GLU B 1 13 ? -5.578 -5.395 0.729 1 94.12 13 GLU B O 1
ATOM 724 N N . LEU B 1 14 ? -6.297 -6.906 -0.753 1 95.94 14 LEU B N 1
ATOM 725 C CA . LEU B 1 14 ? -6.348 -5.918 -1.824 1 95.94 14 LEU B CA 1
ATOM 726 C C . LEU B 1 14 ? -7.77 -5.395 -2.014 1 95.94 14 LEU B C 1
ATOM 728 O O . LEU B 1 14 ? -8.047 -4.684 -2.98 1 95.94 14 LEU B O 1
ATOM 732 N N . SER B 1 15 ? -8.633 -5.68 -1.12 1 96.44 15 SER B N 1
ATOM 733 C CA . SER B 1 15 ? -10.016 -5.234 -1.221 1 96.44 15 SER B CA 1
ATOM 734 C C . SER B 1 15 ? -10.312 -4.109 -0.233 1 96.44 15 SER B C 1
ATOM 736 O O . SER B 1 15 ? -9.836 -4.137 0.903 1 96.44 15 SER B O 1
ATOM 738 N N . CYS B 1 16 ? -11.031 -3.242 -0.634 1 96.56 16 CYS B N 1
ATOM 739 C CA . CYS B 1 16 ? -11.5 -2.135 0.193 1 96.56 16 CYS B CA 1
ATOM 740 C C . CYS B 1 16 ? -12.461 -2.623 1.268 1 96.56 16 CYS B C 1
ATOM 742 O O . CYS B 1 16 ? -13.406 -3.361 0.974 1 96.56 16 CYS B O 1
ATOM 744 N N . PRO B 1 17 ? -12.25 -2.193 2.463 1 94.31 17 PRO B N 1
ATOM 745 C CA . PRO B 1 17 ? -13.141 -2.648 3.535 1 94.31 17 PRO B CA 1
ATOM 746 C C . PRO B 1 17 ? -14.539 -2.053 3.436 1 94.31 17 PRO B C 1
ATOM 748 O O . PRO B 1 17 ? -15.469 -2.543 4.082 1 94.31 17 PRO B O 1
ATOM 751 N N . ILE B 1 18 ? -14.703 -1.085 2.715 1 92.56 18 ILE B N 1
ATOM 752 C CA . ILE B 1 18 ? -15.992 -0.402 2.643 1 92.56 18 ILE B CA 1
ATOM 753 C C . ILE B 1 18 ? -16.828 -0.988 1.506 1 92.56 18 ILE B C 1
ATOM 755 O O . ILE B 1 18 ? -17.953 -1.426 1.72 1 92.56 18 ILE B O 1
ATOM 759 N N . CYS B 1 19 ? -16.281 -1.011 0.293 1 93.56 19 CYS B N 1
ATOM 760 C CA . CYS B 1 19 ? -17.078 -1.45 -0.851 1 93.56 19 CYS B CA 1
ATOM 761 C C . CYS B 1 19 ? -16.875 -2.939 -1.11 1 93.56 19 CYS B C 1
ATOM 763 O O . CYS B 1 19 ? -17.625 -3.543 -1.886 1 93.56 19 CYS B O 1
ATOM 765 N N . LEU B 1 20 ? -15.852 -3.518 -0.54 1 94.31 20 LEU B N 1
ATOM 766 C CA . LEU B 1 20 ? -15.531 -4.941 -0.587 1 94.31 20 LEU B CA 1
ATOM 767 C C . LEU B 1 20 ? -15.102 -5.355 -1.991 1 94.31 20 LEU B C 1
ATOM 769 O O . LEU B 1 20 ? -15.203 -6.527 -2.355 1 94.31 20 LEU B O 1
ATOM 773 N N . GLN B 1 21 ? -14.656 -4.449 -2.791 1 95.81 21 GLN B N 1
ATOM 774 C CA . GLN B 1 21 ? -14.031 -4.68 -4.09 1 95.81 21 GLN B CA 1
ATOM 775 C C . GLN B 1 21 ? -12.547 -4.309 -4.059 1 95.81 21 GLN B C 1
ATOM 777 O O . GLN B 1 21 ? -12.086 -3.672 -3.111 1 95.81 21 GLN B O 1
ATOM 782 N N . LEU B 1 22 ? -11.891 -4.789 -5.102 1 96 22 LEU B N 1
ATOM 783 C CA . LEU B 1 22 ? -10.516 -4.32 -5.23 1 96 22 LEU B CA 1
ATOM 784 C C . LEU B 1 22 ? -10.453 -2.797 -5.223 1 96 22 LEU B C 1
ATOM 786 O O . LEU B 1 22 ? -11.297 -2.135 -5.832 1 96 22 LEU B O 1
ATOM 790 N N . TYR B 1 23 ? -9.43 -2.352 -4.523 1 96.38 23 TYR B N 1
ATOM 791 C CA . TYR B 1 23 ? -9.297 -0.904 -4.395 1 96.38 23 TYR B CA 1
ATOM 792 C C . TYR B 1 23 ? -9.305 -0.232 -5.762 1 96.38 23 TYR B C 1
ATOM 794 O O . TYR B 1 23 ? -8.68 -0.727 -6.707 1 96.38 23 TYR B O 1
ATOM 802 N N . SER B 1 24 ? -10.062 0.853 -5.824 1 94.5 24 SER B N 1
ATOM 803 C CA . SER B 1 24 ? -10.055 1.759 -6.969 1 94.5 24 SER B CA 1
ATOM 804 C C . SER B 1 24 ? -9.68 3.176 -6.547 1 94.5 24 SER B C 1
ATOM 806 O O . SER B 1 24 ? -10.391 3.807 -5.766 1 94.5 24 SER B O 1
ATOM 808 N N . ASP B 1 25 ? -8.484 3.602 -7.102 1 93.81 25 ASP B N 1
ATOM 809 C CA . ASP B 1 25 ? -7.953 4.906 -6.727 1 93.81 25 ASP B CA 1
ATOM 810 C C . ASP B 1 25 ? -7.867 5.051 -5.207 1 93.81 25 ASP B C 1
ATOM 812 O O . ASP B 1 25 ? -8.484 5.949 -4.629 1 93.81 25 ASP B O 1
ATOM 816 N N . PRO B 1 26 ? -7.094 4.227 -4.578 1 94.94 26 PRO B N 1
ATOM 817 C CA . PRO B 1 26 ? -7.082 4.195 -3.111 1 94.94 26 PRO B CA 1
ATOM 818 C C . PRO B 1 26 ? -6.402 5.422 -2.504 1 94.94 26 PRO B C 1
ATOM 820 O O . PRO B 1 26 ? -5.469 5.969 -3.092 1 94.94 26 PRO B O 1
ATOM 823 N N . VAL B 1 27 ? -6.895 5.812 -1.368 1 92.5 27 VAL B N 1
ATOM 824 C CA . VAL B 1 27 ? -6.316 6.879 -0.557 1 92.5 27 VAL B CA 1
ATOM 825 C C . VAL B 1 27 ? -6.027 6.359 0.849 1 92.5 27 VAL B C 1
ATOM 827 O O . VAL B 1 27 ? -6.586 5.344 1.271 1 92.5 27 VAL B O 1
ATOM 830 N N . VAL B 1 28 ? -5.055 7.02 1.462 1 91.25 28 VAL B N 1
ATOM 831 C CA . VAL B 1 28 ? -4.703 6.645 2.828 1 91.25 28 VAL B CA 1
ATOM 832 C C . VAL B 1 28 ? -4.953 7.824 3.768 1 91.25 28 VAL B C 1
ATOM 834 O O . VAL B 1 28 ? -4.672 8.969 3.42 1 91.25 28 VAL B O 1
ATOM 837 N N . LEU B 1 29 ? -5.527 7.477 4.938 1 88.5 29 LEU B N 1
ATOM 838 C CA . LEU B 1 29 ? -5.746 8.453 6 1 88.5 29 LEU B CA 1
ATOM 839 C C . LEU B 1 29 ? -4.539 8.516 6.934 1 88.5 29 LEU B C 1
ATOM 841 O O . LEU B 1 29 ? -3.691 7.625 6.918 1 88.5 29 LEU B O 1
ATOM 845 N N . PRO B 1 30 ? -4.473 9.523 7.754 1 86.5 30 PRO B N 1
ATOM 846 C CA . PRO B 1 30 ? -3.342 9.641 8.68 1 86.5 30 PRO B CA 1
ATOM 847 C C . PRO B 1 30 ? -3.256 8.461 9.656 1 86.5 30 PRO B C 1
ATOM 849 O O . PRO B 1 30 ? -2.168 8.141 10.141 1 86.5 30 PRO B O 1
ATOM 852 N N . CYS B 1 31 ? -4.367 7.746 9.867 1 89.12 31 CYS B N 1
ATOM 853 C CA . CYS B 1 31 ? -4.363 6.605 10.781 1 89.12 31 CYS B CA 1
ATOM 854 C C . CYS B 1 31 ? -3.781 5.371 10.109 1 89.12 31 CYS B C 1
ATOM 856 O O . CYS B 1 31 ? -3.543 4.355 10.766 1 89.12 31 CYS B O 1
ATOM 858 N N . GLY B 1 32 ? -3.646 5.434 8.766 1 90.62 32 GLY B N 1
ATOM 859 C CA . GLY B 1 32 ? -3.029 4.328 8.055 1 90.62 32 GLY B CA 1
ATOM 860 C C . GLY B 1 32 ? -4.027 3.482 7.289 1 90.62 32 GLY B C 1
ATOM 861 O O . GLY B 1 32 ? -3.643 2.666 6.449 1 90.62 32 GLY B O 1
ATOM 862 N N . HIS B 1 33 ? -5.34 3.715 7.465 1 92.56 33 HIS B N 1
ATOM 863 C CA . HIS B 1 33 ? -6.332 2.912 6.758 1 92.56 33 HIS B CA 1
ATOM 864 C C . HIS B 1 33 ? -6.547 3.432 5.34 1 92.56 33 HIS B C 1
ATOM 866 O O . HIS B 1 33 ? -6.504 4.641 5.102 1 92.56 33 HIS B O 1
ATOM 872 N N . ASN B 1 34 ? -6.836 2.547 4.426 1 93.56 34 ASN B N 1
ATOM 873 C CA . ASN B 1 34 ? -7.004 2.834 3.006 1 93.56 34 ASN B CA 1
ATOM 874 C C . ASN B 1 34 ? -8.438 2.576 2.549 1 93.56 34 ASN B C 1
ATOM 876 O O . ASN B 1 34 ? -9.078 1.632 3.01 1 93.56 34 ASN B O 1
ATOM 880 N N . TYR B 1 35 ? -8.898 3.375 1.677 1 93.69 35 TYR B N 1
ATOM 881 C CA . TYR B 1 35 ? -10.203 3.199 1.054 1 93.69 35 TYR B CA 1
ATOM 882 C C . TYR B 1 35 ? -10.219 3.773 -0.357 1 93.69 35 TYR B C 1
ATOM 884 O O . TYR B 1 35 ? -9.305 4.508 -0.744 1 93.69 35 TYR B O 1
ATOM 892 N N . CYS B 1 36 ? -11.18 3.412 -1.099 1 94.56 36 CYS B N 1
ATOM 893 C CA . CYS B 1 36 ? -11.352 3.994 -2.426 1 94.56 36 CYS B CA 1
ATOM 894 C C . CYS B 1 36 ? -11.719 5.473 -2.332 1 94.56 36 CYS B C 1
ATOM 896 O O . CYS B 1 36 ? -12.508 5.867 -1.476 1 94.56 36 CYS B O 1
ATOM 898 N N . GLN B 1 37 ? -11.047 6.199 -3.275 1 88.5 37 GLN B N 1
ATOM 899 C CA . GLN B 1 37 ? -11.445 7.602 -3.357 1 88.5 37 GLN B CA 1
ATOM 900 C C . GLN B 1 37 ? -12.812 7.746 -4.02 1 88.5 37 GLN B C 1
ATOM 902 O O . GLN B 1 37 ? -13.008 7.316 -5.16 1 88.5 37 GLN B O 1
ATOM 907 N N . ASN B 1 38 ? -13.766 8.242 -3.338 1 82.88 38 ASN B N 1
ATOM 908 C CA . ASN B 1 38 ? -15.102 8.438 -3.9 1 82.88 38 ASN B CA 1
ATOM 909 C C . ASN B 1 38 ? -15.484 9.914 -3.914 1 82.88 38 ASN B C 1
ATOM 911 O O . ASN B 1 38 ? -16.672 10.25 -3.965 1 82.88 38 ASN B O 1
ATOM 915 N N . GLY B 1 39 ? -14.438 10.727 -4.043 1 73.12 39 GLY B N 1
ATOM 916 C CA . GLY B 1 39 ? -14.719 12.156 -4.105 1 73.12 39 GLY B CA 1
ATOM 917 C C . GLY B 1 39 ? -15.125 12.742 -2.768 1 73.12 39 GLY B C 1
ATOM 918 O O . GLY B 1 39 ? -15.305 13.953 -2.646 1 73.12 39 GLY B O 1
ATOM 919 N N . GLN B 1 40 ? -15.266 11.961 -1.746 1 67.75 40 GLN B N 1
ATOM 920 C CA . GLN B 1 40 ? -15.727 12.469 -0.459 1 67.75 40 GLN B CA 1
ATOM 921 C C . GLN B 1 40 ? -14.57 12.594 0.53 1 67.75 40 GLN B C 1
ATOM 923 O O . GLN B 1 40 ? -13.609 11.828 0.467 1 67.75 40 GLN B O 1
ATOM 928 N N . THR B 1 41 ? -14.617 13.688 1.161 1 70.38 41 THR B N 1
ATOM 929 C CA . THR B 1 41 ? -13.758 13.805 2.33 1 70.38 41 THR B CA 1
ATOM 930 C C . THR B 1 41 ? -14.336 13.031 3.51 1 70.38 41 THR B C 1
ATOM 932 O O . THR B 1 41 ? -15.547 13.039 3.736 1 70.38 41 THR B O 1
ATOM 935 N N . LEU B 1 42 ? -13.539 12.117 3.996 1 75.5 42 LEU B N 1
ATOM 936 C CA . LEU B 1 42 ? -13.977 11.375 5.172 1 75.5 42 LEU B CA 1
ATOM 937 C C . LEU B 1 42 ? -13.508 12.062 6.453 1 75.5 42 LEU B C 1
ATOM 939 O O . LEU B 1 42 ? -12.312 12.07 6.758 1 75.5 42 LEU B O 1
ATOM 943 N N . PRO B 1 43 ? -14.461 12.688 7.164 1 78.44 43 PRO B N 1
ATOM 944 C CA . PRO B 1 43 ? -14.07 13.359 8.406 1 78.44 43 PRO B CA 1
ATOM 945 C C . PRO B 1 43 ? -13.539 12.383 9.461 1 78.44 43 PRO B C 1
ATOM 947 O O . PRO B 1 43 ? -12.914 12.805 10.438 1 78.44 43 PRO B O 1
ATOM 950 N N . ARG B 1 44 ? -13.898 11.25 9.336 1 88.25 44 ARG B N 1
ATOM 951 C CA . ARG B 1 44 ? -13.461 10.203 10.25 1 88.25 44 ARG B CA 1
ATOM 952 C C . ARG B 1 44 ? -13.117 8.922 9.492 1 88.25 44 ARG B C 1
ATOM 954 O O . ARG B 1 44 ? -13.734 8.617 8.477 1 88.25 44 ARG B O 1
ATOM 961 N N . CYS B 1 45 ? -12.18 8.227 10.055 1 91.94 45 CYS B N 1
ATOM 962 C CA . CYS B 1 45 ? -11.859 6.938 9.453 1 91.94 45 CYS B CA 1
ATOM 963 C C . CYS B 1 45 ? -13.016 5.957 9.633 1 91.94 45 CYS B C 1
ATOM 965 O O . CYS B 1 45 ? -13.469 5.723 10.75 1 91.94 45 CYS B O 1
ATOM 967 N N . PRO B 1 46 ? -13.469 5.359 8.664 1 90.5 46 PRO B N 1
ATOM 968 C CA . PRO B 1 46 ? -14.586 4.418 8.773 1 90.5 46 PRO B CA 1
ATOM 969 C C . PRO B 1 46 ? -14.219 3.158 9.562 1 90.5 46 PRO B C 1
ATOM 971 O O . PRO B 1 46 ? -15.102 2.447 10.039 1 90.5 46 PRO B O 1
ATOM 974 N N . GLU B 1 47 ? -12.977 2.867 9.695 1 92.38 47 GLU B N 1
ATOM 975 C CA . GLU B 1 47 ? -12.555 1.633 10.352 1 92.38 47 GLU B CA 1
ATOM 976 C C . GLU B 1 47 ? -12.273 1.864 11.836 1 92.38 47 GLU B C 1
ATOM 978 O O . GLU B 1 47 ? -12.852 1.196 12.695 1 92.38 47 GLU B O 1
ATOM 983 N N . CYS B 1 48 ? -11.477 2.869 12.148 1 94.19 48 CYS B N 1
ATOM 984 C CA . CYS B 1 48 ? -11.07 3.043 13.539 1 94.19 48 CYS B CA 1
ATOM 985 C C . CYS B 1 48 ? -11.781 4.23 14.172 1 94.19 48 CYS B C 1
ATOM 987 O O . CYS B 1 48 ? -11.664 4.465 15.375 1 94.19 48 C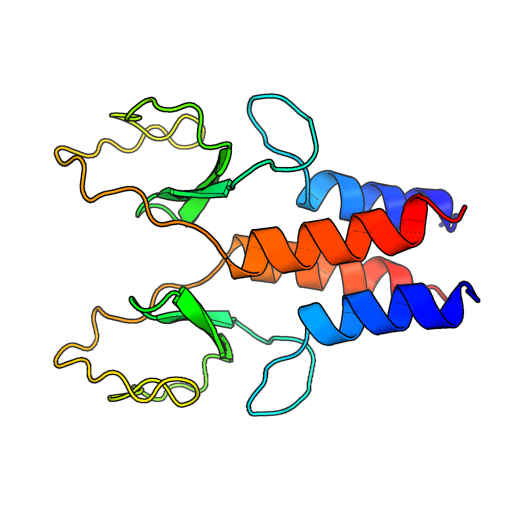YS B O 1
ATOM 989 N N . ARG B 1 49 ? -12.367 5.172 13.367 1 91.94 49 ARG B N 1
ATOM 990 C CA . ARG B 1 49 ? -13.234 6.273 13.773 1 91.94 49 ARG B CA 1
ATOM 991 C C . ARG B 1 49 ? -12.422 7.469 14.25 1 91.94 49 ARG B C 1
ATOM 993 O O . ARG B 1 49 ? -12.961 8.383 14.875 1 91.94 49 ARG B O 1
ATOM 1000 N N . LYS B 1 50 ? -11.172 7.371 14.016 1 91.81 50 LYS B N 1
ATOM 1001 C CA . LYS B 1 50 ? -10.375 8.555 14.32 1 91.81 50 LYS B CA 1
ATOM 1002 C C . LYS B 1 50 ? -10.828 9.758 13.5 1 91.81 50 LYS B C 1
ATOM 1004 O O . LYS B 1 50 ? -11.102 9.625 12.305 1 91.81 50 LYS B O 1
ATOM 1009 N N . GLU B 1 51 ? -10.875 10.93 14.141 1 90.06 51 GLU B N 1
ATOM 1010 C CA . GLU B 1 51 ? -11.336 12.148 13.484 1 90.06 51 GLU B CA 1
ATOM 1011 C C . GLU B 1 51 ? -10.172 12.953 12.93 1 90.06 51 GLU B C 1
ATOM 1013 O O . GLU B 1 51 ? -9.102 13 13.531 1 90.06 51 GLU B O 1
ATOM 1018 N N . TYR B 1 52 ? -10.562 13.586 11.797 1 83.44 52 TYR B N 1
ATOM 1019 C CA . TYR B 1 52 ? -9.547 14.422 11.164 1 83.44 52 TYR B CA 1
ATOM 1020 C C . TYR B 1 52 ? -10.117 15.789 10.789 1 83.44 52 TYR B C 1
ATOM 1022 O O . TYR B 1 52 ? -11.297 15.906 10.461 1 83.44 52 TYR B O 1
ATOM 1030 N N . GLN B 1 53 ? -9.68 16.844 11.07 1 71.69 53 GLN B N 1
ATOM 1031 C CA . GLN B 1 53 ? -10.219 18.188 10.898 1 71.69 53 GLN B CA 1
ATOM 1032 C C . GLN B 1 53 ? -9.844 18.75 9.539 1 71.69 53 GLN B C 1
ATOM 1034 O O . GLN B 1 53 ? -10.555 19.609 9 1 71.69 53 GLN B O 1
ATOM 1039 N N . GLY B 1 54 ? -8.992 18.188 8.648 1 60.41 54 GLY B N 1
ATOM 1040 C CA . GLY B 1 54 ? -8.547 18.875 7.453 1 60.41 54 GLY B CA 1
ATOM 1041 C C . GLY B 1 54 ? -8.508 18 6.223 1 60.41 54 GLY B C 1
ATOM 1042 O O . GLY B 1 54 ? -8.5 16.766 6.336 1 60.41 54 GLY B O 1
ATOM 1043 N N . VAL B 1 55 ? -9.008 18.594 5.051 1 56.09 55 VAL B N 1
ATOM 1044 C CA . VAL B 1 55 ? -9.023 17.984 3.727 1 56.09 55 VAL B CA 1
ATOM 1045 C C . VAL B 1 55 ? -7.684 17.297 3.455 1 56.09 55 VAL B C 1
ATOM 1047 O O . VAL B 1 55 ? -7.633 16.281 2.76 1 56.09 55 VAL B O 1
ATOM 1050 N N . GLU B 1 56 ? -6.688 17.906 3.967 1 59.53 56 GLU B N 1
ATOM 1051 C CA . GLU B 1 56 ? -5.312 17.547 3.623 1 59.53 56 GLU B CA 1
ATOM 1052 C C . GLU B 1 56 ? -4.965 16.156 4.145 1 59.53 56 GLU B C 1
ATOM 1054 O O . GLU B 1 56 ? -3.844 15.68 3.953 1 59.53 56 GLU B O 1
ATOM 1059 N N . THR B 1 57 ? -6.125 15.344 4.426 1 66.19 57 THR B N 1
ATOM 1060 C CA . THR B 1 57 ? -5.805 14.172 5.223 1 66.19 57 THR B CA 1
ATOM 1061 C C . THR B 1 57 ? -5.781 12.914 4.352 1 66.19 57 THR B C 1
ATOM 1063 O O . THR B 1 57 ? -5.41 11.836 4.816 1 66.19 57 THR B O 1
ATOM 1066 N N . LEU B 1 58 ? -6.125 13.195 3.104 1 78.31 58 LEU B N 1
ATOM 1067 C CA . LEU B 1 58 ? -6.113 12.008 2.246 1 78.31 58 LEU B CA 1
ATOM 1068 C C . LEU B 1 58 ? -4.945 12.062 1.267 1 78.31 58 LEU B C 1
ATOM 1070 O O . LEU B 1 58 ? -4.668 13.109 0.677 1 78.31 58 LEU B O 1
ATOM 1074 N N . GLN B 1 59 ? -4.168 11.07 1.212 1 84.12 59 GLN B N 1
ATOM 1075 C CA . GLN B 1 59 ? -3.1 10.938 0.227 1 84.12 59 GLN B CA 1
ATOM 1076 C C . GLN B 1 59 ? -3.326 9.719 -0.667 1 84.12 59 GLN B C 1
ATOM 1078 O O . GLN B 1 59 ? -3.703 8.648 -0.184 1 84.12 59 GLN B O 1
ATOM 1083 N N . LYS B 1 60 ? -3.18 10.055 -1.99 1 90.31 60 LYS B N 1
ATOM 1084 C CA . LYS B 1 60 ? -3.262 8.922 -2.91 1 90.31 60 LYS B CA 1
ATOM 1085 C C . LYS B 1 60 ? -2.236 7.855 -2.557 1 90.31 60 LYS 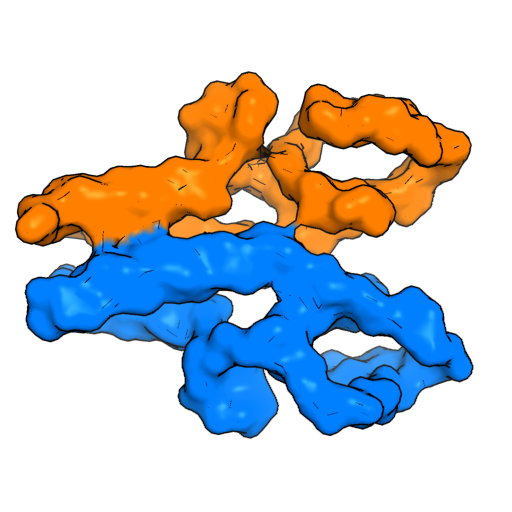B C 1
ATOM 1087 O O . LYS B 1 60 ? -1.091 8.172 -2.225 1 90.31 60 LYS B O 1
ATOM 1092 N N . ASN B 1 61 ? -2.697 6.695 -2.533 1 93.75 61 ASN B N 1
ATOM 1093 C CA . ASN B 1 61 ? -1.797 5.566 -2.328 1 93.75 61 ASN B CA 1
ATOM 1094 C C . ASN B 1 61 ? -1.368 4.941 -3.654 1 93.75 61 ASN B C 1
ATOM 1096 O O . ASN B 1 61 ? -1.92 3.924 -4.074 1 93.75 61 ASN B O 1
ATOM 1100 N N . PHE B 1 62 ? -0.32 5.438 -4.258 1 94.19 62 PHE B N 1
ATOM 1101 C CA . PHE B 1 62 ? 0.12 5.035 -5.586 1 94.19 62 PHE B CA 1
ATOM 1102 C C . PHE B 1 62 ? 0.632 3.602 -5.578 1 94.19 62 PHE B C 1
ATOM 1104 O O . PHE B 1 62 ? 0.398 2.848 -6.527 1 94.19 62 PHE B O 1
ATOM 1111 N N . LYS B 1 63 ? 1.298 3.35 -4.539 1 96.31 63 LYS B N 1
ATOM 1112 C CA . LYS B 1 63 ? 1.85 2 -4.457 1 96.31 63 LYS B CA 1
ATOM 1113 C C . LYS B 1 63 ? 0.741 0.952 -4.445 1 96.31 63 LYS B C 1
ATOM 1115 O O . LYS B 1 63 ? 0.821 -0.055 -5.148 1 96.31 63 LYS B O 1
ATOM 1120 N N . LEU B 1 64 ? -0.271 1.222 -3.645 1 97.19 64 LEU B N 1
ATOM 1121 C CA . LEU B 1 64 ? -1.406 0.306 -3.596 1 97.19 64 LEU B CA 1
ATOM 1122 C C . LEU B 1 64 ? -2.057 0.172 -4.969 1 97.19 64 LEU B C 1
ATOM 1124 O O . LEU B 1 64 ? -2.42 -0.931 -5.383 1 97.19 64 LEU B O 1
ATOM 1128 N N . ASN B 1 65 ? -2.162 1.209 -5.629 1 95.56 65 ASN B N 1
ATOM 1129 C CA . ASN B 1 65 ? -2.705 1.176 -6.984 1 95.56 65 ASN B CA 1
ATOM 1130 C C . ASN B 1 65 ? -1.861 0.3 -7.902 1 95.56 65 ASN B C 1
ATOM 1132 O O . ASN B 1 65 ? -2.398 -0.514 -8.656 1 95.56 65 ASN B O 1
ATOM 1136 N N . CYS B 1 66 ? -0.557 0.412 -7.852 1 95.19 66 CYS B N 1
ATOM 1137 C CA . CYS B 1 66 ? 0.34 -0.391 -8.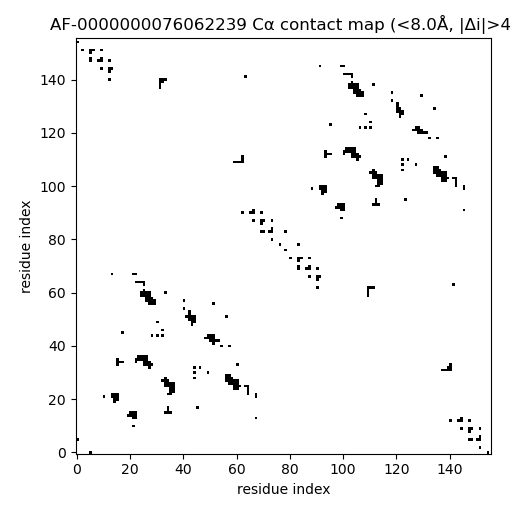68 1 95.19 66 CYS B CA 1
ATOM 1138 C C . CYS B 1 66 ? 0.183 -1.875 -8.367 1 95.19 66 CYS B C 1
ATOM 1140 O O . CYS B 1 66 ? 0.161 -2.705 -9.281 1 95.19 66 CYS B O 1
ATOM 1142 N N . ILE B 1 67 ? 0.08 -2.086 -7.156 1 95.5 67 ILE B N 1
ATOM 1143 C CA . ILE B 1 67 ? -0.04 -3.477 -6.727 1 95.5 67 ILE B CA 1
ATOM 1144 C C . ILE B 1 67 ? -1.329 -4.078 -7.281 1 95.5 67 ILE B C 1
ATOM 1146 O O . ILE B 1 67 ? -1.326 -5.199 -7.797 1 95.5 67 ILE B O 1
ATOM 1150 N N . ILE B 1 68 ? -2.387 -3.338 -7.117 1 94.94 68 ILE B N 1
ATOM 1151 C CA . ILE B 1 68 ? -3.686 -3.799 -7.598 1 94.94 68 ILE B CA 1
ATOM 1152 C C . ILE B 1 68 ? -3.613 -4.066 -9.102 1 94.94 68 ILE B C 1
ATOM 1154 O O . ILE B 1 68 ? -4.129 -5.078 -9.578 1 94.94 68 ILE B O 1
ATOM 1158 N N . GLU B 1 69 ? -3.047 -3.176 -9.82 1 92.56 69 GLU B N 1
ATOM 1159 C CA . GLU B 1 69 ? -2.902 -3.359 -11.266 1 92.56 69 GLU B CA 1
ATOM 1160 C C . GLU B 1 69 ? -2.092 -4.613 -11.578 1 92.56 69 GLU B C 1
ATOM 1162 O O . GLU B 1 69 ? -2.422 -5.355 -12.508 1 92.56 69 GLU B O 1
ATOM 1167 N N . GLY B 1 70 ? -1.089 -4.809 -10.859 1 90.12 70 GLY B N 1
ATOM 1168 C CA . GLY B 1 70 ? -0.323 -6.035 -11 1 90.12 70 GLY B CA 1
ATOM 1169 C C . GLY B 1 70 ? -1.142 -7.285 -10.727 1 90.12 70 GLY B C 1
ATOM 1170 O O . GLY B 1 70 ? -1.032 -8.273 -11.453 1 90.12 70 GLY B O 1
ATOM 1171 N N . PHE B 1 71 ? -1.92 -7.227 -9.711 1 90.06 71 PHE B N 1
ATOM 1172 C CA . PHE B 1 71 ? -2.764 -8.352 -9.328 1 90.06 71 PHE B CA 1
ATOM 1173 C C . PHE B 1 71 ? -3.812 -8.633 -10.398 1 90.06 71 PHE B C 1
ATOM 1175 O O . PHE B 1 71 ? -4.047 -9.789 -10.758 1 90.06 71 PHE B O 1
ATOM 1182 N N . ARG B 1 72 ? -4.406 -7.566 -10.922 1 88.06 72 ARG B N 1
ATOM 1183 C CA . ARG B 1 72 ? -5.402 -7.699 -11.977 1 88.06 72 ARG B CA 1
ATOM 1184 C C . ARG B 1 72 ? -4.809 -8.375 -13.211 1 88.06 72 ARG B C 1
ATOM 1186 O O . ARG B 1 72 ? -5.477 -9.172 -13.875 1 88.06 72 ARG B O 1
ATOM 1193 N N . ALA B 1 73 ? -3.625 -8.086 -13.461 1 82.69 73 ALA B N 1
ATOM 1194 C CA . ALA B 1 73 ? -2.955 -8.641 -14.641 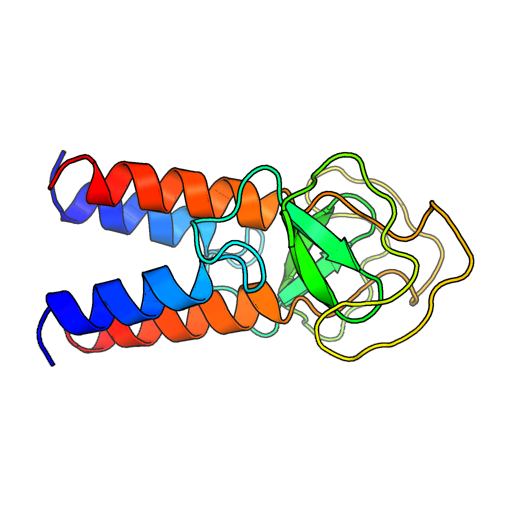1 82.69 73 ALA B CA 1
ATOM 1195 C C . ALA B 1 73 ? -2.715 -10.141 -14.484 1 82.69 73 ALA B C 1
ATOM 1197 O O . ALA B 1 73 ? -2.654 -10.867 -15.477 1 82.69 73 ALA B O 1
ATOM 1198 N N . THR B 1 74 ? -2.531 -10.594 -13.227 1 74.12 74 THR B N 1
ATOM 1199 C CA . THR B 1 74 ? -2.303 -12.016 -12.961 1 74.12 74 THR B CA 1
ATOM 1200 C C . THR B 1 74 ? -3.605 -12.797 -13.062 1 74.12 74 THR B C 1
ATOM 1202 O O . THR B 1 74 ? -3.6 -13.984 -13.414 1 74.12 74 THR B O 1
ATOM 1205 N N . ASN B 1 75 ? -4.707 -12.234 -12.578 1 68.38 75 ASN B N 1
ATOM 1206 C CA . ASN B 1 75 ? -5.973 -12.961 -12.523 1 68.38 75 ASN B CA 1
ATOM 1207 C C . ASN B 1 75 ? -6.762 -12.805 -13.82 1 68.38 75 ASN B C 1
ATOM 1209 O O . ASN B 1 75 ? -7.695 -13.562 -14.078 1 68.38 75 ASN B O 1
ATOM 1213 N N . LEU B 1 76 ? -6.695 -11.734 -14.469 1 58.97 76 LEU B N 1
ATOM 1214 C CA . LEU B 1 76 ? -7.359 -11.664 -15.766 1 58.97 76 LEU B CA 1
ATOM 1215 C C . LEU B 1 76 ? -6.906 -12.812 -16.672 1 58.97 76 LEU B C 1
ATOM 1217 O O . LEU B 1 76 ? -7.684 -13.305 -17.484 1 58.97 76 LEU B O 1
ATOM 1221 N N . SER B 1 77 ? -5.605 -13.203 -16.562 1 48.06 77 SER B N 1
ATOM 1222 C CA . SER B 1 77 ? -5.207 -14.266 -17.484 1 48.06 77 SER B CA 1
ATOM 1223 C C . SER B 1 77 ? -5.621 -15.641 -16.969 1 48.06 77 SER B C 1
ATOM 1225 O O . SER B 1 77 ? -5.367 -16.656 -17.609 1 48.06 77 SER B O 1
ATOM 1227 N N . SER B 1 78 ? -6.082 -15.734 -15.773 1 42.66 78 SER B N 1
ATOM 1228 C CA . SER B 1 78 ? -6.562 -17.078 -15.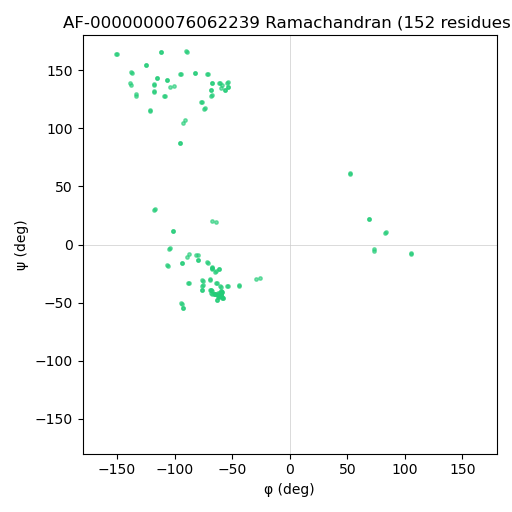484 1 42.66 78 SER B CA 1
ATOM 1229 C C . SER B 1 78 ? -8.008 -17.25 -15.93 1 42.66 78 SER B C 1
ATOM 1231 O O . SER B 1 78 ? -8.805 -16.312 -15.859 1 42.66 78 SER B O 1
#

Solvent-accessible surface area (backbone atoms only — not comparable to full-atom values): 9104 Å² total; per-residue (Å²): 128,55,75,65,52,28,53,46,48,36,49,55,63,46,31,18,83,83,84,66,40,66,56,48,68,29,25,30,38,88,89,46,56,59,37,51,60,74,89,64,84,68,55,40,40,89,84,82,57,52,74,51,93,56,80,88,41,60,40,72,33,58,59,61,46,51,39,49,53,28,48,50,58,41,53,67,74,97,130,53,76,65,53,30,51,47,48,35,49,55,62,45,31,17,83,82,81,66,40,67,57,49,69,29,26,29,38,88,88,47,57,60,39,53,59,74,90,64,84,68,56,40,42,90,83,82,57,53,74,51,93,56,83,85,42,60,39,71,33,56,59,61,46,49,39,48,54,29,49,50,60,40,54,67,74,98

Sequence (156 aa):
MSLSKQEEQLAYELSCPICLQLYSDPVVLPCGHNYCQNGQTLPRCPECRKEYQGVETLQKNFKLNCIIEGFRATNLSSMSLSKQEEQLAYELSCPICLQLYSDPVVLPCGHNYCQNGQTLPRCPECRKEYQGVETLQKNFKLNCIIEGFRATNLSS

InterPro domains:
  IPR001841 Zinc finger, RING-type [PS50089] (16-49)
  IPR001841 Zinc finger, RING-type [SM00184] (16-48)
  IPR013083 Zinc finger, RING/FYVE/PHD-type [G3DSA:3.30.40.10] (2-77)
  IPR027370 Zinc finger, RING-type, eukaryotic [PF13445] (16-38)
  IPR051051 E3 ubiquitin-protein ligase TRIM/RNF [PTHR25465] (8-75)